Protein AF-A0A7C1KLQ6-F1 (afdb_monomer_lite)

Structure (mmCIF, N/CA/C/O backbone):
data_AF-A0A7C1KLQ6-F1
#
_entry.id   AF-A0A7C1KLQ6-F1
#
loop_
_atom_site.group_PDB
_atom_site.id
_atom_site.type_symbol
_atom_site.label_atom_id
_atom_site.label_alt_id
_atom_site.label_comp_id
_atom_site.label_asym_id
_a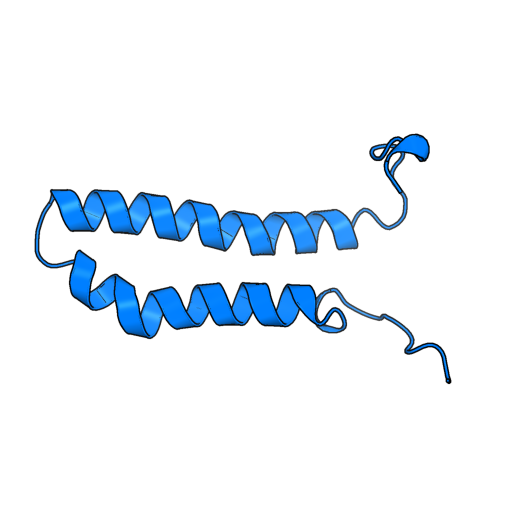tom_site.label_entity_id
_atom_site.label_seq_id
_atom_site.pdbx_PDB_ins_code
_atom_site.Cartn_x
_atom_site.Cartn_y
_atom_site.Cartn_z
_atom_site.occupancy
_atom_site.B_iso_or_equiv
_atom_site.auth_seq_id
_atom_site.auth_comp_id
_atom_site.auth_asym_id
_atom_site.auth_atom_id
_atom_site.pdbx_PDB_model_num
ATOM 1 N N . MET A 1 1 ? -29.171 -6.139 9.051 1.00 48.94 1 MET A N 1
ATOM 2 C CA . MET A 1 1 ? -27.745 -6.463 8.842 1.00 48.94 1 MET A CA 1
ATOM 3 C C . MET A 1 1 ? -27.094 -6.577 10.201 1.00 48.94 1 MET A C 1
ATOM 5 O O . MET A 1 1 ? -27.118 -5.601 10.943 1.00 48.94 1 MET A O 1
ATOM 9 N N . GLU A 1 2 ? -26.578 -7.751 10.557 1.00 55.78 2 GLU A N 1
ATOM 10 C CA . GLU A 1 2 ? -25.687 -7.857 11.715 1.00 55.78 2 GLU A CA 1
ATOM 11 C C . GLU A 1 2 ? -24.472 -6.957 11.475 1.00 55.78 2 GLU A C 1
ATOM 13 O O . GLU A 1 2 ? -23.860 -6.997 10.407 1.00 55.78 2 GLU A O 1
ATOM 18 N N . LYS A 1 3 ? -24.145 -6.099 12.447 1.00 64.88 3 LYS A N 1
ATOM 19 C CA . LYS A 1 3 ? -22.911 -5.316 12.395 1.00 64.88 3 LYS A CA 1
ATOM 20 C C . LYS A 1 3 ? -21.749 -6.299 12.508 1.00 64.88 3 LYS A C 1
ATOM 22 O O . LYS A 1 3 ? -21.562 -6.904 13.563 1.00 64.88 3 LYS A O 1
ATOM 27 N N . LYS A 1 4 ? -20.990 -6.468 11.422 1.00 72.62 4 LYS A N 1
ATOM 28 C CA . LYS A 1 4 ? -19.768 -7.277 11.412 1.00 72.62 4 LYS A CA 1
ATOM 29 C C . LYS A 1 4 ? -18.843 -6.731 12.504 1.00 72.62 4 LYS A C 1
ATOM 31 O O . LYS A 1 4 ? -18.525 -5.543 12.517 1.00 72.62 4 LYS A O 1
ATOM 36 N N . LYS A 1 5 ? -18.490 -7.570 13.478 1.00 80.44 5 LYS A N 1
ATOM 37 C CA . LYS A 1 5 ? -17.602 -7.168 14.570 1.00 80.44 5 LYS A CA 1
ATOM 38 C C . LYS A 1 5 ? -16.183 -7.087 14.020 1.00 80.44 5 LYS A C 1
ATOM 40 O O . LYS A 1 5 ? -15.605 -8.130 13.740 1.00 80.44 5 LYS A O 1
ATOM 45 N N . ILE A 1 6 ? -15.655 -5.872 13.899 1.00 84.19 6 ILE A N 1
ATOM 46 C CA . ILE A 1 6 ? -14.258 -5.625 13.532 1.00 84.19 6 ILE A CA 1
ATOM 47 C C . ILE A 1 6 ? -13.361 -6.069 14.694 1.00 84.19 6 ILE A C 1
ATOM 49 O O . ILE A 1 6 ? -13.577 -5.674 15.844 1.00 84.19 6 ILE A O 1
ATOM 53 N N . LYS A 1 7 ? -12.405 -6.947 14.396 1.00 88.94 7 LYS A N 1
ATOM 54 C CA . LYS A 1 7 ? -11.426 -7.532 15.320 1.00 88.94 7 LYS A CA 1
ATOM 55 C C . LYS A 1 7 ? -9.997 -7.172 14.932 1.00 88.94 7 LYS A C 1
ATOM 57 O O . LYS A 1 7 ? -9.148 -7.120 15.824 1.00 88.94 7 LYS A O 1
ATOM 62 N N . SER A 1 8 ? -9.740 -6.906 13.654 1.00 92.06 8 SER A N 1
ATOM 63 C CA . SER A 1 8 ? -8.435 -6.478 13.152 1.00 92.06 8 SER A CA 1
ATOM 64 C C . SER A 1 8 ? -8.560 -5.544 11.940 1.00 92.06 8 SER A C 1
ATOM 66 O O . SER A 1 8 ? -9.660 -5.340 11.419 1.00 92.06 8 SER A O 1
ATOM 68 N N . VAL A 1 9 ? -7.444 -4.952 11.504 1.00 93.00 9 VAL A N 1
ATOM 69 C CA . VAL A 1 9 ? -7.403 -4.080 10.315 1.00 93.00 9 VAL A CA 1
ATOM 70 C C . VAL A 1 9 ? -7.734 -4.856 9.027 1.00 93.00 9 VAL A C 1
ATOM 72 O O . VAL A 1 9 ? -8.306 -4.314 8.087 1.00 93.00 9 VAL A O 1
ATOM 75 N N . GLU A 1 10 ? -7.503 -6.168 9.020 1.00 95.06 10 GLU A N 1
ATOM 76 C CA . GLU A 1 10 ? -7.847 -7.072 7.920 1.00 95.06 10 GLU A CA 1
ATOM 77 C C . GLU A 1 10 ? -9.356 -7.241 7.731 1.00 95.06 10 GLU A C 1
ATOM 79 O O . GLU A 1 10 ? -9.796 -7.645 6.656 1.00 95.06 10 GLU A O 1
ATOM 84 N N . ASP A 1 11 ? -10.180 -6.915 8.730 1.00 93.69 11 ASP A N 1
ATOM 85 C CA . ASP A 1 11 ? -11.635 -6.964 8.574 1.00 93.69 11 ASP A CA 1
ATOM 86 C C . ASP A 1 11 ? -12.177 -5.829 7.681 1.00 93.69 11 ASP A C 1
ATOM 88 O O . ASP A 1 11 ? -13.336 -5.901 7.256 1.00 93.69 11 ASP A O 1
ATOM 92 N N . PHE A 1 12 ? -11.368 -4.799 7.392 1.00 93.06 12 PHE A N 1
ATOM 93 C CA . PHE A 1 12 ? -11.736 -3.683 6.520 1.00 93.06 12 PHE A CA 1
ATOM 94 C C . PHE A 1 12 ? -11.492 -4.032 5.048 1.00 93.06 12 PHE A C 1
ATOM 96 O O . PHE A 1 12 ? -10.365 -4.292 4.635 1.00 93.06 12 PHE A O 1
ATOM 103 N N . GLU A 1 13 ? -12.539 -3.944 4.227 1.00 95.62 13 GLU A N 1
ATOM 104 C CA . GLU A 1 13 ? -12.456 -4.202 2.779 1.00 95.62 13 GLU A CA 1
ATOM 105 C C . GLU A 1 13 ? -11.438 -3.279 2.090 1.00 95.62 13 GLU A C 1
ATOM 107 O O . GLU A 1 13 ? -10.614 -3.741 1.310 1.00 95.62 13 GLU A O 1
ATOM 112 N N . VAL A 1 14 ? -11.403 -1.997 2.466 1.00 96.50 14 VAL A N 1
ATOM 113 C CA . VAL A 1 14 ? -10.445 -1.019 1.916 1.00 96.50 14 VAL A CA 1
ATOM 114 C C . VAL A 1 14 ? -8.993 -1.385 2.246 1.00 96.50 14 VAL A C 1
ATOM 116 O O . VAL A 1 14 ? -8.099 -1.154 1.437 1.00 96.50 14 VAL A O 1
ATOM 119 N N . TYR A 1 15 ? -8.738 -1.983 3.414 1.00 97.38 15 TYR A N 1
ATOM 120 C CA . TYR A 1 15 ? -7.392 -2.444 3.755 1.00 97.38 15 TYR A CA 1
ATOM 121 C C . TYR A 1 15 ? -6.987 -3.639 2.887 1.00 97.38 15 TYR A C 1
ATOM 123 O O . TYR A 1 15 ? -5.878 -3.681 2.364 1.00 97.38 15 TYR A O 1
ATOM 131 N N . GLN A 1 16 ? -7.911 -4.576 2.657 1.00 97.88 16 GLN A N 1
ATOM 132 C CA . GLN A 1 16 ? -7.678 -5.705 1.751 1.00 97.88 16 GLN A CA 1
ATOM 133 C C . GLN A 1 16 ? -7.394 -5.228 0.317 1.00 97.88 16 GLN A C 1
ATOM 135 O O . GLN A 1 16 ? -6.526 -5.781 -0.356 1.00 97.88 16 GLN A O 1
ATOM 140 N N . GLU A 1 17 ? -8.082 -4.181 -0.146 1.00 98.44 17 GLU A N 1
ATOM 141 C CA . GLU A 1 17 ? -7.804 -3.547 -1.439 1.00 98.44 17 GLU A CA 1
ATOM 142 C C . GLU A 1 17 ? -6.419 -2.890 -1.483 1.00 98.44 17 GLU A C 1
ATOM 144 O O . GLU A 1 17 ? -5.725 -3.017 -2.492 1.00 98.44 17 GLU A O 1
ATOM 149 N N . ALA A 1 18 ? -5.988 -2.233 -0.401 1.00 98.38 18 ALA A N 1
ATOM 150 C CA . ALA A 1 18 ? -4.653 -1.643 -0.304 1.00 98.38 18 ALA A CA 1
ATOM 151 C C . ALA A 1 18 ? -3.546 -2.708 -0.365 1.00 98.38 18 ALA A C 1
ATOM 153 O O . ALA A 1 18 ? -2.596 -2.555 -1.136 1.00 98.38 18 ALA A O 1
ATOM 154 N N . VAL A 1 19 ? -3.705 -3.816 0.369 1.00 98.25 19 VAL A N 1
ATOM 155 C CA . VAL A 1 19 ? -2.783 -4.963 0.314 1.00 98.25 19 VAL A CA 1
ATOM 156 C C . VAL A 1 19 ? -2.748 -5.550 -1.096 1.00 98.25 19 VAL A C 1
ATOM 158 O O . VAL A 1 19 ? -1.678 -5.715 -1.675 1.00 98.25 19 VAL A O 1
ATOM 161 N N . LYS A 1 20 ? -3.916 -5.771 -1.711 1.00 98.25 20 LYS A N 1
ATOM 162 C CA . LYS A 1 20 ? -3.992 -6.275 -3.087 1.00 98.25 20 LYS A CA 1
ATOM 163 C C . LYS A 1 20 ? -3.318 -5.332 -4.086 1.00 98.25 20 LYS A C 1
ATOM 165 O O . LYS A 1 20 ? -2.685 -5.803 -5.025 1.00 98.25 20 LYS A O 1
ATOM 170 N N . LEU A 1 21 ? -3.455 -4.017 -3.919 1.00 98.19 21 LEU A N 1
ATOM 171 C CA . LEU A 1 21 ? -2.789 -3.032 -4.772 1.00 98.19 21 LEU A CA 1
ATOM 172 C C . LEU A 1 21 ? -1.262 -3.108 -4.627 1.00 98.19 21 LEU A C 1
ATOM 174 O O . LEU A 1 21 ? -0.548 -3.013 -5.626 1.00 98.19 21 LEU A O 1
ATOM 178 N N . PHE A 1 22 ? -0.769 -3.293 -3.401 1.00 98.25 22 PHE A N 1
ATOM 179 C CA . PHE A 1 22 ? 0.650 -3.507 -3.136 1.00 98.25 22 PHE A CA 1
ATOM 180 C C . PHE A 1 22 ? 1.161 -4.779 -3.831 1.00 98.25 22 PHE A C 1
ATOM 182 O O . PHE A 1 22 ? 2.146 -4.720 -4.570 1.00 98.25 22 PHE A O 1
ATOM 189 N N . ASP A 1 23 ? 0.453 -5.899 -3.668 1.00 98.19 23 ASP A N 1
ATOM 190 C CA . ASP A 1 23 ? 0.796 -7.180 -4.296 1.00 98.19 23 ASP A CA 1
ATOM 191 C C . ASP A 1 23 ? 0.750 -7.096 -5.829 1.00 98.19 23 ASP A C 1
ATOM 193 O O . ASP A 1 23 ? 1.690 -7.507 -6.513 1.00 98.19 23 ASP A O 1
ATOM 197 N N . ASP A 1 24 ? -0.298 -6.477 -6.384 1.00 98.00 24 ASP A N 1
ATOM 198 C CA . ASP A 1 24 ? -0.443 -6.259 -7.824 1.00 98.00 24 ASP A CA 1
ATOM 199 C C . ASP A 1 24 ? 0.752 -5.468 -8.386 1.00 98.00 24 ASP A C 1
ATOM 201 O O . ASP A 1 24 ? 1.272 -5.813 -9.451 1.00 98.00 24 ASP A O 1
ATOM 205 N N . PHE A 1 25 ? 1.240 -4.451 -7.667 1.00 97.62 25 PHE A N 1
ATOM 206 C CA . PHE A 1 25 ? 2.432 -3.707 -8.071 1.00 97.62 25 PHE A CA 1
ATOM 207 C C . PHE A 1 25 ? 3.694 -4.582 -8.047 1.00 97.62 25 PHE A C 1
ATOM 209 O O . PHE A 1 25 ? 4.494 -4.525 -8.987 1.00 97.62 25 PHE A O 1
ATOM 216 N N . LEU A 1 26 ? 3.884 -5.400 -7.004 1.00 97.00 26 LEU A N 1
ATOM 217 C CA . LEU A 1 26 ? 5.034 -6.305 -6.898 1.00 97.00 26 LEU A CA 1
ATOM 218 C C . LEU A 1 26 ? 5.081 -7.323 -8.041 1.00 97.00 26 LEU A C 1
ATOM 220 O O . LEU A 1 26 ? 6.160 -7.592 -8.578 1.00 97.00 26 LEU A O 1
ATOM 224 N N . GLU A 1 27 ? 3.930 -7.886 -8.402 1.00 96.88 27 GLU A N 1
ATOM 225 C CA . GLU A 1 27 ? 3.838 -8.955 -9.393 1.00 96.88 27 GLU A CA 1
ATOM 226 C C . GLU A 1 27 ? 3.835 -8.435 -10.834 1.00 96.88 27 GLU A C 1
ATOM 228 O O . GLU A 1 27 ? 4.447 -9.049 -11.711 1.00 96.88 27 GLU A O 1
ATOM 233 N N . LYS A 1 28 ? 3.155 -7.313 -11.100 1.00 95.44 28 LYS A N 1
ATOM 234 C CA . LYS A 1 28 ? 2.852 -6.872 -12.472 1.00 95.44 28 LYS A CA 1
ATOM 235 C C . LYS A 1 28 ? 3.754 -5.736 -12.939 1.00 95.44 28 LYS A C 1
ATOM 237 O O . LYS A 1 28 ? 4.356 -5.830 -14.009 1.00 95.44 28 LYS A O 1
ATOM 242 N N . ASP A 1 29 ? 3.891 -4.687 -12.134 1.00 95.50 29 ASP A N 1
ATOM 243 C CA . ASP A 1 29 ? 4.520 -3.435 -12.574 1.00 95.50 29 ASP A CA 1
ATOM 244 C C . ASP A 1 29 ? 6.009 -3.372 -12.229 1.00 95.50 29 ASP A C 1
ATOM 246 O O . ASP A 1 29 ? 6.845 -2.944 -13.034 1.00 95.50 29 ASP A O 1
ATOM 250 N N . LEU A 1 30 ? 6.379 -3.855 -11.045 1.00 95.56 30 LEU A N 1
ATOM 251 C CA . LEU A 1 30 ? 7.753 -3.848 -10.563 1.00 95.56 30 LEU A CA 1
ATOM 252 C C . LEU A 1 30 ? 8.740 -4.557 -11.515 1.00 95.56 30 LEU A C 1
ATOM 254 O O . LEU A 1 30 ? 9.822 -4.001 -11.748 1.00 95.56 30 LEU A O 1
ATOM 258 N N . PRO A 1 31 ? 8.421 -5.716 -12.134 1.00 95.00 31 PRO A N 1
ATOM 259 C CA . PRO A 1 31 ? 9.299 -6.337 -13.128 1.00 95.00 31 PRO A CA 1
ATOM 260 C C . PRO A 1 31 ? 9.527 -5.466 -14.372 1.00 95.00 31 PRO A C 1
ATOM 262 O O . PRO A 1 31 ? 10.624 -5.475 -14.938 1.00 95.00 31 PRO A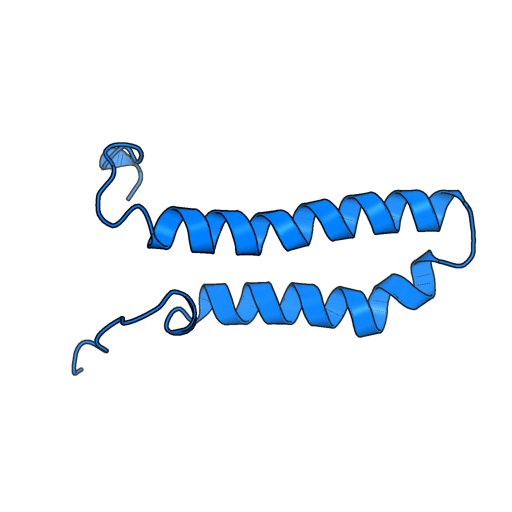 O 1
ATOM 265 N N . ALA A 1 32 ? 8.526 -4.684 -14.792 1.00 91.94 32 ALA A N 1
ATOM 266 C CA . ALA A 1 32 ? 8.648 -3.791 -15.942 1.00 91.94 32 ALA A CA 1
ATOM 267 C C . ALA A 1 32 ? 9.577 -2.603 -15.648 1.00 91.94 32 ALA A C 1
ATOM 269 O O . ALA A 1 32 ? 10.330 -2.179 -16.527 1.00 91.94 32 ALA A O 1
ATOM 270 N N . LEU A 1 33 ? 9.573 -2.117 -14.403 1.00 91.31 33 LEU A N 1
ATOM 271 C CA . LEU A 1 33 ? 10.335 -0.946 -13.968 1.00 91.31 33 LEU A CA 1
ATOM 272 C C . LEU A 1 33 ? 11.805 -1.243 -13.630 1.00 91.31 33 LEU A C 1
ATOM 274 O O . LEU A 1 33 ? 12.642 -0.349 -13.664 1.00 91.31 33 LEU A O 1
ATOM 278 N N . ARG A 1 34 ? 12.187 -2.490 -13.337 1.00 84.69 34 ARG A N 1
ATOM 279 C CA . ARG A 1 34 ? 13.560 -2.813 -12.885 1.00 84.69 34 ARG A CA 1
ATOM 280 C C . ARG A 1 34 ? 14.642 -2.799 -13.980 1.00 84.69 34 ARG A C 1
ATOM 282 O O . ARG A 1 34 ? 15.815 -3.023 -13.669 1.00 84.69 34 ARG A O 1
ATOM 289 N N . LYS A 1 35 ? 14.275 -2.523 -15.236 1.00 87.38 35 LYS A N 1
ATOM 290 C CA . LYS A 1 35 ? 15.149 -2.657 -16.418 1.00 87.38 35 LYS A CA 1
ATOM 291 C C . LYS A 1 35 ? 16.262 -1.610 -16.497 1.00 87.38 35 LYS A C 1
ATOM 293 O O . LYS A 1 35 ? 17.359 -1.935 -16.943 1.00 87.38 35 LYS A O 1
ATOM 298 N N . ASP A 1 36 ? 16.021 -0.389 -16.028 1.00 91.94 36 ASP A N 1
ATOM 299 C CA . ASP A 1 36 ? 17.002 0.699 -16.070 1.00 91.94 36 ASP A CA 1
ATOM 300 C C . ASP A 1 36 ? 17.057 1.492 -14.753 1.00 91.94 36 ASP A C 1
ATOM 302 O O . ASP A 1 36 ? 16.332 1.221 -13.793 1.00 91.94 36 ASP A O 1
ATOM 306 N N . PHE A 1 37 ? 17.998 2.434 -14.663 1.00 90.62 37 PHE A N 1
ATOM 307 C CA . PHE A 1 37 ? 18.216 3.217 -13.446 1.00 90.62 37 PHE A CA 1
ATOM 308 C C . PHE A 1 37 ? 17.015 4.109 -13.087 1.00 90.62 37 PHE A C 1
ATOM 310 O O . PHE A 1 37 ? 16.654 4.214 -11.910 1.00 90.62 37 PHE A O 1
ATOM 317 N N . ALA A 1 38 ? 16.383 4.725 -14.088 1.00 93.81 38 ALA A N 1
ATOM 318 C CA . ALA A 1 38 ? 15.235 5.599 -13.881 1.00 93.81 38 ALA A CA 1
ATOM 319 C C . ALA A 1 38 ? 14.026 4.794 -13.385 1.00 93.81 38 ALA A C 1
ATOM 321 O O . ALA A 1 38 ? 13.398 5.161 -12.392 1.00 93.81 38 ALA A O 1
ATOM 322 N N . GLY A 1 39 ? 13.767 3.644 -14.003 1.00 96.00 39 GLY A N 1
ATOM 323 C CA . GLY A 1 39 ? 12.722 2.716 -13.605 1.00 96.00 39 GLY A CA 1
ATOM 324 C C . GLY A 1 39 ? 12.943 2.142 -12.204 1.00 96.00 39 GLY A C 1
ATOM 325 O O . GLY A 1 39 ? 11.997 2.082 -11.425 1.00 96.00 39 GLY A O 1
ATOM 326 N N . ARG A 1 40 ? 14.185 1.821 -11.805 1.00 95.50 40 ARG A N 1
ATOM 327 C CA . ARG A 1 40 ? 14.485 1.412 -10.416 1.00 95.50 40 ARG A CA 1
ATOM 328 C C . ARG A 1 40 ? 14.176 2.511 -9.400 1.00 95.50 40 ARG A C 1
ATOM 330 O O . ARG A 1 40 ? 13.647 2.215 -8.332 1.0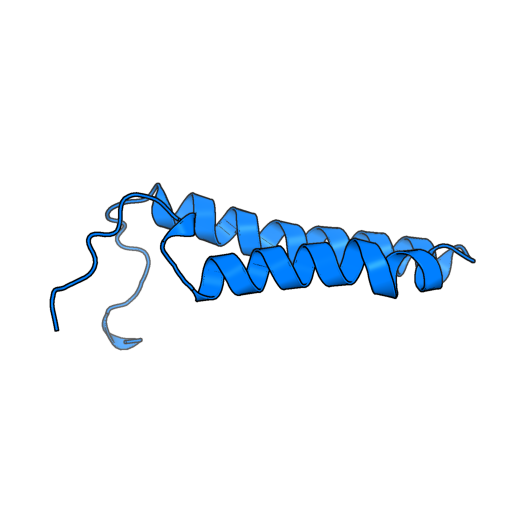0 95.50 40 ARG A O 1
ATOM 337 N N . THR A 1 41 ? 14.476 3.764 -9.738 1.00 96.69 41 THR A N 1
ATOM 338 C CA . THR A 1 41 ? 14.154 4.917 -8.884 1.00 96.69 41 THR A CA 1
ATOM 339 C C . THR A 1 41 ? 12.641 5.098 -8.768 1.00 96.69 41 THR A C 1
ATOM 341 O O . THR A 1 41 ? 12.116 5.254 -7.666 1.00 96.69 41 THR A O 1
ATOM 344 N N . LEU A 1 42 ? 11.924 5.006 -9.892 1.00 96.50 42 LEU A N 1
ATOM 345 C CA . LEU A 1 42 ? 10.466 5.070 -9.912 1.00 96.50 42 LEU A CA 1
ATOM 346 C C . LEU A 1 42 ? 9.846 3.935 -9.089 1.00 96.50 42 LEU A C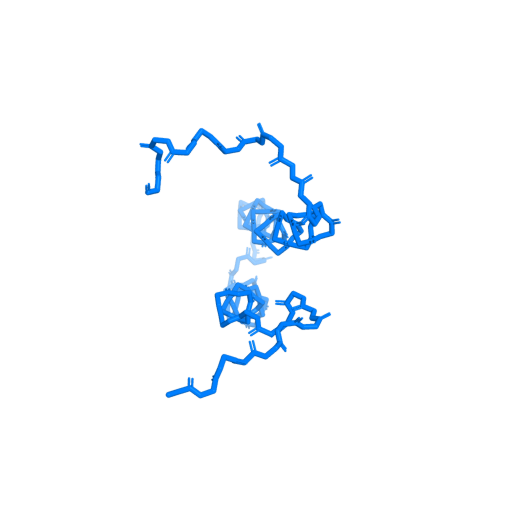 1
ATOM 348 O O . LEU A 1 42 ? 8.981 4.195 -8.259 1.00 96.50 42 LEU A O 1
ATOM 352 N N . ALA A 1 43 ? 10.335 2.707 -9.252 1.00 97.00 43 ALA A N 1
ATOM 353 C CA . ALA A 1 43 ? 9.888 1.553 -8.485 1.00 97.00 43 ALA A CA 1
ATOM 354 C C . ALA A 1 43 ? 10.085 1.741 -6.975 1.00 97.00 43 ALA A C 1
ATOM 356 O O . ALA A 1 43 ? 9.175 1.446 -6.209 1.00 97.00 43 ALA A O 1
ATOM 357 N N . GLY A 1 44 ? 11.233 2.273 -6.544 1.00 96.81 44 GLY A N 1
ATOM 358 C CA . GLY A 1 44 ? 11.478 2.576 -5.131 1.00 96.81 44 GLY A CA 1
ATOM 359 C C . GLY A 1 44 ? 10.492 3.603 -4.565 1.00 96.81 44 GLY A C 1
ATOM 360 O O . GLY A 1 44 ? 9.979 3.424 -3.461 1.00 96.81 44 GLY A O 1
ATOM 361 N N . ASN A 1 45 ? 10.169 4.644 -5.339 1.00 97.06 45 ASN A N 1
ATOM 362 C CA . ASN A 1 45 ? 9.167 5.632 -4.937 1.00 97.06 45 ASN A CA 1
ATOM 363 C C . ASN A 1 45 ? 7.765 5.019 -4.825 1.00 97.06 45 ASN A C 1
ATOM 365 O O . ASN A 1 45 ? 7.078 5.289 -3.843 1.00 97.06 45 ASN A O 1
ATOM 369 N N . GLN A 1 46 ? 7.360 4.184 -5.788 1.00 97.56 46 GLN A N 1
ATOM 370 C CA . GLN A 1 46 ? 6.055 3.514 -5.760 1.00 97.56 46 GLN A CA 1
ATOM 371 C C . GLN A 1 46 ? 5.940 2.540 -4.584 1.00 97.56 46 GLN A C 1
ATOM 373 O O . GLN A 1 46 ? 4.960 2.606 -3.848 1.00 97.56 46 GLN A O 1
ATOM 378 N N . LEU A 1 47 ? 6.970 1.718 -4.341 1.00 97.31 47 LEU A N 1
ATOM 379 C CA . LEU A 1 47 ? 7.016 0.807 -3.192 1.00 97.31 47 LEU A CA 1
ATOM 380 C C . LEU A 1 47 ? 6.776 1.550 -1.880 1.00 97.31 47 LEU A C 1
ATOM 382 O O . LEU A 1 47 ? 5.919 1.153 -1.102 1.00 97.31 47 LEU A O 1
ATOM 386 N N . ARG A 1 48 ? 7.484 2.665 -1.662 1.00 97.94 48 ARG A N 1
ATOM 387 C CA . ARG A 1 48 ? 7.342 3.463 -0.438 1.00 97.94 48 ARG A CA 1
ATOM 388 C C . ARG A 1 48 ? 5.942 4.061 -0.287 1.00 97.94 48 ARG A C 1
ATOM 390 O O . ARG A 1 48 ? 5.435 4.137 0.827 1.00 97.94 48 ARG A O 1
ATOM 397 N N . CYS A 1 49 ? 5.332 4.518 -1.380 1.00 97.88 49 CYS A N 1
ATOM 398 C CA . CYS A 1 49 ? 3.976 5.062 -1.343 1.00 97.88 49 CYS A CA 1
ATOM 399 C C . CYS A 1 49 ? 2.944 3.985 -0.992 1.00 97.88 49 CYS A C 1
ATOM 401 O O . CYS A 1 49 ? 2.110 4.216 -0.123 1.00 97.88 49 CYS A O 1
ATOM 403 N N . LEU A 1 50 ? 3.010 2.823 -1.646 1.00 98.19 50 LEU A N 1
ATOM 404 C CA . LEU A 1 50 ? 2.055 1.733 -1.440 1.00 98.19 50 LEU A CA 1
ATOM 405 C C . LEU A 1 50 ? 2.193 1.111 -0.043 1.00 98.19 50 LEU A C 1
ATOM 407 O O . LEU A 1 50 ? 1.186 0.895 0.628 1.00 98.19 50 LEU A O 1
ATOM 411 N N . ASP A 1 51 ? 3.427 0.908 0.424 1.00 97.56 51 ASP A N 1
ATOM 412 C CA . ASP A 1 51 ? 3.723 0.447 1.789 1.00 97.56 51 ASP A CA 1
ATOM 413 C C . ASP A 1 51 ? 3.131 1.404 2.834 1.00 97.56 51 ASP A C 1
ATOM 415 O O . ASP A 1 51 ? 2.434 0.999 3.763 1.00 97.56 51 ASP A O 1
ATOM 419 N N . SER A 1 52 ? 3.310 2.713 2.618 1.00 98.19 52 SER A N 1
ATOM 420 C CA . SER A 1 52 ? 2.788 3.739 3.520 1.00 98.19 52 SER A CA 1
ATOM 421 C C . SER A 1 52 ? 1.261 3.755 3.606 1.00 98.19 52 SER A C 1
ATOM 423 O O . SER A 1 52 ? 0.742 4.173 4.638 1.00 98.19 52 SER A O 1
ATOM 425 N N . ILE A 1 53 ? 0.529 3.339 2.567 1.00 98.00 53 ILE A N 1
ATOM 426 C CA . ILE A 1 53 ? -0.937 3.239 2.642 1.00 98.00 53 ILE A CA 1
ATOM 427 C C . ILE A 1 53 ? -1.318 2.172 3.671 1.00 98.00 53 ILE A C 1
ATOM 429 O O . ILE A 1 53 ? -2.091 2.469 4.580 1.00 98.00 53 ILE A O 1
ATOM 433 N N . CYS A 1 54 ? -0.737 0.973 3.567 1.00 97.50 54 CYS A N 1
ATOM 434 C CA . CYS A 1 54 ? -1.007 -0.123 4.498 1.00 97.50 54 CYS A CA 1
ATOM 435 C C . CYS A 1 54 ? -0.596 0.263 5.927 1.00 97.50 54 CYS A C 1
ATOM 437 O O . CYS A 1 54 ? -1.428 0.226 6.832 1.00 97.50 54 CYS A O 1
ATOM 439 N N . ALA A 1 55 ? 0.631 0.767 6.103 1.00 96.56 55 ALA A N 1
ATOM 440 C CA . ALA A 1 55 ? 1.158 1.159 7.410 1.00 96.56 55 ALA A CA 1
ATOM 441 C C . ALA A 1 55 ? 0.311 2.242 8.105 1.00 96.56 55 ALA A C 1
ATOM 443 O O . ALA A 1 55 ? 0.050 2.157 9.303 1.00 96.56 55 ALA A O 1
ATOM 444 N N . ASN A 1 56 ? -0.176 3.248 7.366 1.00 96.19 56 ASN A N 1
ATOM 445 C CA . ASN A 1 56 ? -1.038 4.285 7.944 1.00 96.19 56 ASN A CA 1
ATOM 446 C C . ASN A 1 56 ? -2.403 3.730 8.384 1.00 96.19 56 ASN A C 1
ATOM 448 O O . ASN A 1 56 ? -2.981 4.215 9.358 1.00 96.19 56 ASN A O 1
ATOM 452 N N . MET A 1 57 ? -2.938 2.728 7.680 1.00 95.19 57 MET A N 1
ATOM 453 C CA . MET A 1 57 ? -4.188 2.072 8.072 1.00 95.19 57 MET A CA 1
ATOM 454 C C . MET A 1 57 ? -4.001 1.196 9.315 1.00 95.19 57 MET A C 1
ATOM 456 O O . MET A 1 57 ? -4.830 1.257 10.222 1.00 95.19 57 MET A O 1
ATOM 460 N N . GLU A 1 58 ? -2.908 0.433 9.382 1.00 94.94 58 GLU A N 1
ATOM 461 C CA . GLU A 1 58 ? -2.518 -0.350 10.563 1.00 94.94 58 GLU A CA 1
ATOM 462 C C . GLU A 1 58 ? -2.341 0.554 11.790 1.00 94.94 58 GLU A C 1
ATOM 464 O O . GLU A 1 58 ? -2.928 0.318 12.848 1.00 94.94 58 GLU A O 1
ATOM 469 N N . GLU A 1 59 ? -1.592 1.647 11.635 1.00 93.25 59 GLU A N 1
ATOM 470 C CA . GLU A 1 59 ? -1.373 2.624 12.696 1.00 93.25 59 GLU A CA 1
ATOM 471 C C . GLU A 1 59 ? -2.688 3.283 13.140 1.00 93.25 59 GLU A C 1
ATOM 473 O O . GLU A 1 59 ? -2.967 3.384 14.339 1.00 93.25 59 GLU A O 1
ATOM 478 N N . GLY A 1 60 ? -3.525 3.705 12.188 1.00 90.50 60 GLY A N 1
ATOM 479 C CA . GLY A 1 60 ? -4.842 4.275 12.469 1.00 90.50 60 GLY A CA 1
ATOM 480 C C . GLY A 1 60 ? -5.763 3.305 13.215 1.00 90.50 60 GLY A C 1
ATOM 481 O O . GLY A 1 60 ? -6.494 3.722 14.115 1.00 90.50 60 GLY A O 1
ATOM 482 N N . TYR A 1 61 ? -5.696 2.010 12.892 1.00 89.00 61 TYR A N 1
ATOM 483 C CA . TYR A 1 61 ? -6.459 0.962 13.566 1.00 89.00 61 TYR A CA 1
ATOM 484 C C . TYR A 1 61 ? -6.017 0.759 15.024 1.00 89.00 61 TYR A C 1
ATOM 486 O O . TYR A 1 61 ? -6.858 0.671 15.925 1.00 89.00 61 TYR A O 1
ATOM 494 N N . GLU A 1 62 ? -4.707 0.734 15.285 1.00 86.19 62 GLU A N 1
ATOM 495 C CA . GLU A 1 62 ? -4.175 0.578 16.646 1.00 86.19 62 GLU A CA 1
ATOM 496 C C . GLU A 1 62 ? -4.439 1.803 17.535 1.00 86.19 62 GLU A C 1
ATOM 498 O O . GLU A 1 62 ? -4.595 1.684 18.755 1.00 86.19 62 GLU A O 1
ATOM 503 N N . ARG A 1 63 ? -4.617 2.985 16.936 1.00 82.50 63 ARG A N 1
ATOM 504 C CA . ARG A 1 63 ? -5.015 4.234 17.609 1.00 82.50 63 ARG A CA 1
ATOM 505 C C . ARG A 1 63 ? -6.515 4.274 17.956 1.00 82.50 63 ARG A C 1
ATOM 507 O O . ARG A 1 63 ? -7.153 5.309 17.776 1.00 82.50 63 ARG A O 1
ATOM 514 N N . LYS A 1 64 ? -7.060 3.178 18.515 1.00 65.31 64 LYS A N 1
ATOM 515 C CA . LYS A 1 64 ? -8.479 2.834 18.823 1.00 65.31 64 LYS A CA 1
ATOM 516 C C . LYS A 1 64 ? -9.416 3.948 19.346 1.00 65.31 64 LYS A C 1
ATOM 518 O O . LYS A 1 64 ? -10.628 3.746 19.368 1.00 65.31 64 LYS A O 1
ATOM 523 N N . SER A 1 65 ? -8.905 5.111 19.745 1.00 56.97 65 SER A N 1
ATOM 524 C CA . SER A 1 65 ? -9.627 6.390 19.758 1.00 56.97 65 SER A CA 1
ATOM 525 C C . SER A 1 65 ? -8.626 7.558 19.818 1.00 56.97 65 SER A C 1
ATOM 527 O O . SER A 1 65 ? -7.962 7.737 20.842 1.00 56.97 65 SER A O 1
ATOM 529 N N . GLY A 1 66 ? -8.533 8.377 18.765 1.00 50.78 66 GLY A N 1
ATOM 530 C CA . GLY A 1 66 ? -7.653 9.552 18.704 1.00 50.78 66 GLY A CA 1
ATOM 531 C C . GLY A 1 66 ? -8.368 10.792 18.158 1.00 50.78 66 GLY A C 1
ATOM 532 O O . GLY A 1 66 ? -9.111 10.710 17.186 1.00 50.78 66 GLY A O 1
ATOM 533 N N . LYS A 1 67 ? -8.143 11.953 18.791 1.00 52.81 67 LYS A N 1
ATOM 534 C CA . LYS A 1 67 ? -8.732 13.280 18.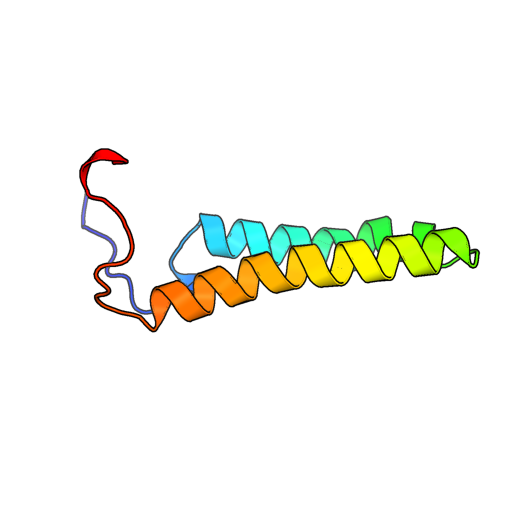490 1.00 52.81 67 LYS A CA 1
ATOM 535 C C . LYS A 1 67 ? -8.210 13.923 17.187 1.00 52.81 67 LYS A C 1
ATOM 537 O O . LYS A 1 67 ? -8.077 15.142 17.124 1.00 52.81 67 LYS A O 1
ATOM 542 N N . GLU A 1 68 ? -7.841 13.136 16.183 1.00 58.28 68 GLU A N 1
ATOM 543 C CA . GLU A 1 68 ? -7.090 13.646 15.023 1.00 58.28 68 GLU A CA 1
ATOM 544 C C . GLU A 1 68 ? -7.971 14.005 13.829 1.00 58.28 68 GLU A C 1
ATOM 546 O O . GLU A 1 68 ? -7.532 14.752 12.957 1.00 58.28 68 GLU A O 1
ATOM 551 N N . ILE A 1 69 ? -9.232 13.564 13.813 1.00 54.94 69 ILE A N 1
ATOM 552 C CA . ILE A 1 69 ? -10.154 13.932 12.742 1.00 54.94 69 ILE A CA 1
ATOM 553 C C . ILE A 1 69 ? -11.153 14.958 13.258 1.00 54.94 69 ILE A C 1
ATOM 555 O O . ILE A 1 69 ? -11.886 14.701 14.214 1.00 54.94 69 ILE A O 1
ATOM 559 N N . ASN A 1 70 ? -11.169 16.134 12.626 1.00 53.69 70 ASN A N 1
ATOM 560 C CA . ASN A 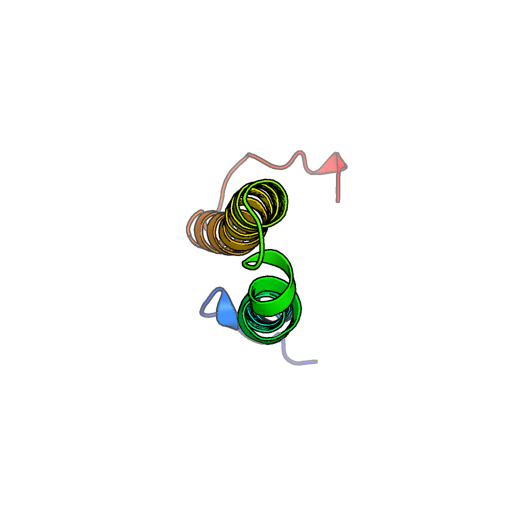1 70 ? -12.225 17.112 12.838 1.00 53.69 70 ASN A CA 1
ATOM 561 C C . ASN A 1 70 ? -13.559 16.456 12.436 1.00 53.69 70 ASN A C 1
ATOM 563 O O . ASN A 1 70 ? -13.715 16.112 11.263 1.00 53.69 70 ASN A O 1
ATOM 567 N N . PRO A 1 71 ? -14.523 16.300 13.360 1.00 57.25 71 PRO A N 1
ATOM 568 C CA . PRO A 1 71 ? -15.813 15.690 13.055 1.00 57.25 71 PRO A CA 1
ATOM 569 C C . PRO A 1 71 ? -16.573 16.393 11.926 1.00 57.25 71 PRO A C 1
ATOM 571 O O . PRO A 1 71 ? -17.459 15.793 11.345 1.00 57.25 71 PRO A O 1
ATOM 574 N N . SER A 1 72 ? -16.234 17.643 11.586 1.00 57.03 72 SER A N 1
ATOM 575 C CA . SER A 1 72 ? -16.851 18.365 10.467 1.00 57.03 72 SER A CA 1
ATOM 576 C C . SER A 1 72 ? -16.411 17.888 9.074 1.00 57.03 72 SER A C 1
ATOM 578 O O . SER A 1 72 ? -16.831 18.483 8.085 1.00 57.03 72 SER A O 1
ATOM 580 N N . LEU A 1 73 ? -15.504 16.909 8.983 1.00 51.62 73 LEU A N 1
ATOM 581 C CA . LEU A 1 73 ? -15.040 16.305 7.727 1.00 51.62 73 LEU A CA 1
ATOM 582 C C . LEU A 1 73 ? -15.727 14.960 7.414 1.00 51.62 73 LEU A C 1
ATOM 584 O O . LEU A 1 73 ? -15.390 14.353 6.398 1.00 51.62 73 LEU A O 1
ATOM 588 N N . PHE A 1 74 ? -16.676 14.515 8.247 1.00 52.09 74 PHE A N 1
ATOM 589 C CA . PHE A 1 74 ? -17.477 13.302 8.050 1.00 52.09 74 PHE A CA 1
ATOM 590 C C . PHE A 1 74 ? -18.974 13.566 8.202 1.00 52.09 74 PHE A C 1
ATOM 592 O O . PHE A 1 74 ? -19.351 14.346 9.105 1.00 52.09 74 PHE A O 1
#

Sequence (74 aa):
MEKKKIKSVEDFEVYQEAVKLFDDFLEKDLPALRKDFAGRTLAGNQLRCLDSICANMEEGYERKSGKEINPSLF

Radius of gyration: 16.36 Å; chains: 1; bounding box: 46×27×36 Å

Foldseek 3Di:
DPDDDDDALVVDPVLVVLVVVLVCCVVPVLVVQPPDDVSVVVSVVVNVVSVVVNVVSRVVVVCVDDPPDDPVVD

Secondary structure (DSSP, 8-state):
-------SGGG-HHHHHHHHHHHHIIIIIHHHHTTSHHHHHHHHHHHHHHHHHHHHHHHHHHSSS-TTS-GGG-

pLDDT: mean 86.91, std 15.87, range [48.94, 98.44]